Protein AF-A0A2N9XF93-F1 (afdb_monomer_lite)

Sequence (67 aa):
MIKPYREHQTASNSAASANHLPRQFDVGSKQQIIVADLSYIGVSHHCNYLCVLLNLPYRQITGYGVG

pLDDT: mean 80.46, std 15.15, range [44.84, 97.69]

Secondary structure (DSSP, 8-state):
-PPPPP---PPP--------S-------S----EEEEEEEEEETTEEEEEEEEEEGGGTEEEEEEE-

Foldseek 3Di:
DDDDDDDPDDPPPPPPDDPPDPDDPPPDDLDQDWDWDWDWDDDPNDTKIKIFIARVVVRDTPDIDID

Organism: NCBI:txid1196083

Radius of gyration: 19.63 Å; chains: 1; bounding box: 40×35×36 Å

Structure (mmCIF, N/CA/C/O backbone):
data_AF-A0A2N9XF93-F1
#
_entry.id   AF-A0A2N9XF93-F1
#
loop_
_atom_site.group_PDB
_atom_site.id
_atom_site.type_symbol
_atom_site.label_atom_id
_atom_site.label_alt_id
_atom_site.label_comp_id
_atom_site.label_asym_id
_atom_site.label_entity_id
_atom_site.label_seq_id
_atom_site.pdbx_PDB_ins_code
_atom_site.Cartn_x
_atom_site.Cartn_y
_atom_site.Cartn_z
_atom_site.occupancy
_atom_site.B_iso_or_equiv
_atom_site.auth_seq_id
_atom_site.auth_comp_id
_atom_site.auth_asym_id
_atom_site.auth_atom_id
_atom_site.pdbx_PDB_model_num
ATOM 1 N N . MET A 1 1 ? 24.801 16.717 -17.021 1.00 44.84 1 MET A N 1
ATOM 2 C CA . MET A 1 1 ? 24.947 17.747 -15.968 1.00 44.84 1 MET A CA 1
ATOM 3 C C . MET A 1 1 ? 23.837 17.531 -14.946 1.00 44.84 1 MET A C 1
ATOM 5 O O . MET A 1 1 ? 22.682 17.767 -15.269 1.00 44.84 1 MET A O 1
ATOM 9 N N . ILE A 1 2 ? 24.163 16.972 -13.778 1.00 49.19 2 ILE A N 1
ATOM 10 C CA . ILE A 1 2 ? 23.187 16.621 -12.732 1.00 49.19 2 ILE A CA 1
ATOM 11 C C . ILE A 1 2 ? 23.010 17.853 -11.844 1.00 49.19 2 ILE A C 1
ATOM 13 O O . ILE A 1 2 ? 23.995 18.396 -11.347 1.00 49.19 2 ILE A O 1
ATOM 17 N N . LYS A 1 3 ? 21.773 18.332 -11.691 1.00 62.12 3 LYS A N 1
ATOM 18 C CA . LYS A 1 3 ? 21.465 19.454 -10.798 1.00 62.12 3 LYS A CA 1
ATOM 19 C C . LYS A 1 3 ? 21.294 18.899 -9.378 1.00 62.12 3 LYS A C 1
ATOM 21 O O . LYS A 1 3 ? 20.439 18.032 -9.204 1.00 62.12 3 LYS A O 1
ATOM 26 N N . PRO A 1 4 ? 22.076 19.348 -8.383 1.00 64.50 4 PRO A N 1
ATOM 27 C CA . PRO A 1 4 ? 21.880 18.906 -7.009 1.00 64.50 4 PRO A CA 1
ATOM 28 C C . PRO A 1 4 ? 20.533 19.416 -6.488 1.00 64.50 4 PRO A C 1
ATOM 30 O O . PRO A 1 4 ? 20.157 20.566 -6.735 1.00 64.50 4 PRO A O 1
ATOM 33 N N . TYR A 1 5 ? 19.806 18.552 -5.779 1.00 73.75 5 TYR A N 1
ATOM 34 C CA . TYR A 1 5 ? 18.605 18.944 -5.049 1.00 73.75 5 TYR A CA 1
ATOM 35 C C . TYR A 1 5 ? 18.984 19.986 -3.989 1.00 73.75 5 TYR A C 1
ATOM 37 O O . TYR A 1 5 ? 19.928 19.784 -3.227 1.00 73.75 5 TYR A O 1
ATOM 45 N N . ARG A 1 6 ? 18.274 21.117 -3.966 1.00 70.75 6 ARG A N 1
ATOM 46 C CA . ARG A 1 6 ? 18.385 22.121 -2.904 1.00 70.75 6 ARG A CA 1
ATOM 47 C C . ARG A 1 6 ? 17.235 21.908 -1.939 1.00 70.75 6 ARG A C 1
ATOM 49 O O . ARG A 1 6 ? 16.076 22.060 -2.316 1.00 70.75 6 ARG A O 1
ATOM 56 N N . GLU A 1 7 ? 17.568 21.584 -0.699 1.00 67.81 7 GLU A N 1
ATOM 57 C CA . GLU A 1 7 ? 16.596 21.549 0.381 1.00 67.81 7 GLU A CA 1
ATOM 58 C C . GLU A 1 7 ? 16.074 22.966 0.628 1.00 67.81 7 GLU A C 1
ATOM 60 O O . GLU A 1 7 ? 16.769 23.831 1.161 1.00 67.81 7 GLU A O 1
ATOM 65 N N . HIS A 1 8 ? 14.837 23.218 0.215 1.00 70.75 8 HIS A N 1
ATOM 66 C CA . HIS A 1 8 ? 14.104 24.403 0.626 1.00 70.75 8 HIS A CA 1
ATOM 67 C C . HIS A 1 8 ? 13.440 24.089 1.965 1.00 70.75 8 HIS A C 1
ATOM 69 O O . HIS A 1 8 ? 12.292 23.654 2.011 1.00 70.75 8 HIS A O 1
ATOM 75 N N . GLN A 1 9 ? 14.186 24.259 3.058 1.00 64.62 9 GLN A N 1
ATOM 76 C CA . GLN A 1 9 ? 13.624 24.185 4.404 1.00 64.62 9 GLN A CA 1
ATOM 77 C C . GLN A 1 9 ? 12.749 25.423 4.626 1.00 64.62 9 GLN A C 1
ATOM 79 O O . GLN A 1 9 ? 13.224 26.483 5.027 1.00 64.62 9 GLN A O 1
ATOM 84 N N . THR A 1 10 ? 11.460 25.320 4.319 1.00 67.81 10 THR A N 1
ATOM 85 C CA . THR A 1 10 ? 10.474 26.232 4.894 1.00 67.81 10 THR A CA 1
ATOM 86 C C . THR A 1 10 ? 10.325 25.893 6.370 1.00 67.81 10 THR A C 1
ATOM 88 O O . THR A 1 10 ? 10.322 24.722 6.752 1.00 67.81 10 THR A O 1
ATOM 91 N N . ALA A 1 11 ? 10.234 26.916 7.220 1.00 71.12 11 ALA A N 1
ATOM 92 C CA . ALA A 1 11 ? 9.946 26.700 8.630 1.00 71.12 11 ALA A CA 1
ATOM 93 C C . ALA A 1 11 ? 8.666 25.858 8.750 1.00 71.12 11 ALA A C 1
ATOM 95 O O . ALA A 1 11 ? 7.636 26.205 8.166 1.00 71.12 11 ALA A O 1
ATOM 96 N N . SER A 1 12 ? 8.749 24.740 9.476 1.00 63.78 12 SER A N 1
ATOM 97 C CA . SER A 1 12 ? 7.578 23.927 9.804 1.00 63.78 12 SER A CA 1
ATOM 98 C C . SER A 1 12 ? 6.532 24.824 10.458 1.00 63.78 12 SER A C 1
ATOM 100 O O . SER A 1 12 ? 6.858 25.608 11.354 1.00 63.78 12 SER A O 1
ATOM 102 N N . ASN A 1 13 ? 5.273 24.712 10.036 1.00 65.69 13 ASN A N 1
ATOM 103 C CA . ASN A 1 13 ? 4.156 25.369 10.703 1.00 65.69 13 ASN A CA 1
ATOM 104 C C . ASN A 1 13 ? 3.849 24.641 12.023 1.00 65.69 13 ASN A C 1
ATOM 106 O O . ASN A 1 13 ? 2.783 24.075 12.221 1.00 65.69 13 ASN A O 1
ATOM 110 N N . SER A 1 14 ? 4.783 24.688 12.970 1.00 65.38 14 SER A N 1
ATOM 111 C CA . SER A 1 14 ? 4.657 24.101 14.309 1.00 65.38 14 SER A CA 1
ATOM 112 C C . SER A 1 14 ? 3.715 24.902 15.219 1.00 65.38 1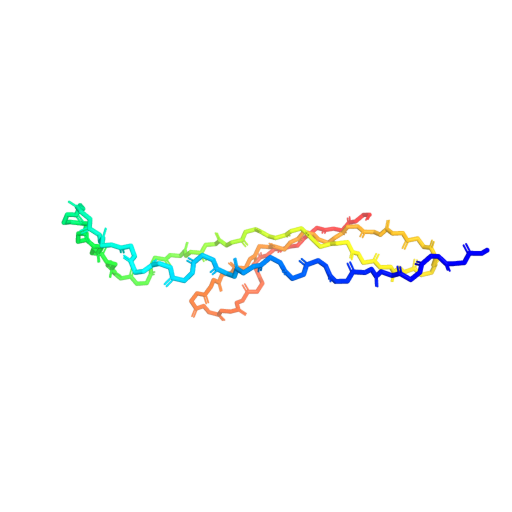4 SER A C 1
ATOM 114 O O . SER A 1 14 ? 3.843 24.874 16.442 1.00 65.38 14 SER A O 1
ATOM 116 N N . ALA A 1 15 ? 2.783 25.655 14.633 1.00 75.25 15 ALA A N 1
ATOM 117 C CA . ALA A 1 15 ? 1.767 26.376 15.370 1.00 75.25 15 ALA A CA 1
ATOM 118 C C . ALA A 1 15 ? 0.852 25.356 16.053 1.00 75.25 15 ALA A C 1
ATOM 120 O O . ALA A 1 15 ? 0.228 24.519 15.394 1.00 75.25 15 ALA A O 1
ATOM 121 N N . ALA A 1 16 ? 0.773 25.436 17.382 1.00 68.75 16 ALA A N 1
ATOM 122 C CA . ALA A 1 16 ? -0.164 24.649 18.165 1.00 68.75 16 ALA A CA 1
ATOM 123 C C . ALA A 1 16 ? -1.590 24.982 17.701 1.00 68.75 16 ALA A C 1
ATOM 125 O O . ALA A 1 16 ? -2.142 26.033 18.019 1.00 68.75 16 ALA A O 1
ATOM 126 N N . SER A 1 17 ? -2.164 24.097 16.893 1.00 68.88 17 SER A N 1
ATOM 127 C CA . SER A 1 17 ? -3.522 24.245 16.387 1.00 68.88 17 SER A CA 1
ATOM 128 C C . SER A 1 17 ? -4.464 23.616 17.403 1.00 68.88 17 SER A C 1
ATOM 130 O O . SER A 1 17 ? -4.465 22.398 17.585 1.00 68.88 17 SER A O 1
ATOM 132 N N . ALA A 1 18 ? -5.240 24.442 18.103 1.00 72.31 18 ALA A N 1
ATOM 133 C CA . ALA A 1 18 ? -6.239 23.946 19.037 1.00 72.31 18 ALA A CA 1
ATOM 134 C C . ALA A 1 18 ? -7.349 23.209 18.270 1.00 72.31 18 ALA A C 1
ATOM 136 O O . ALA A 1 18 ? -7.861 23.687 17.256 1.00 72.31 18 ALA A O 1
ATOM 137 N N . ASN A 1 19 ? -7.747 22.034 18.757 1.00 62.84 19 ASN A N 1
ATOM 138 C CA . ASN A 1 19 ? -8.901 21.328 18.215 1.00 62.84 19 ASN A CA 1
ATOM 139 C C . ASN A 1 19 ? -10.185 22.035 18.682 1.00 62.84 19 ASN A C 1
ATOM 141 O O . ASN A 1 19 ? -10.700 21.752 19.758 1.00 62.84 19 ASN A O 1
ATOM 145 N N . HIS A 1 20 ? -10.684 22.979 17.881 1.00 74.38 20 HIS A N 1
ATOM 146 C CA . HIS A 1 20 ? -11.898 23.755 18.178 1.00 74.38 20 HIS A CA 1
ATOM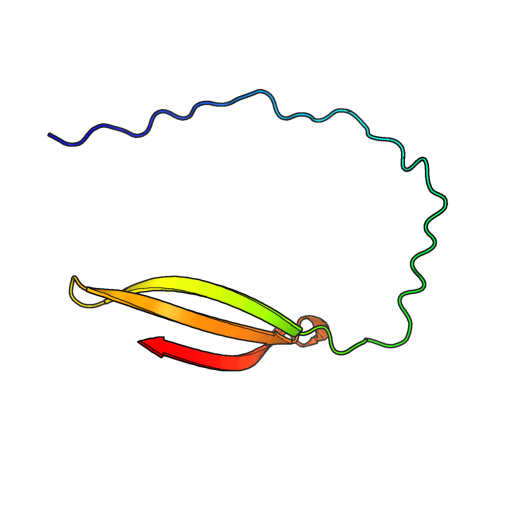 147 C C . HIS A 1 20 ? -13.196 22.942 18.094 1.00 74.38 20 HIS A C 1
ATOM 149 O O . HIS A 1 20 ? -14.263 23.435 18.450 1.00 74.38 20 HIS A O 1
ATOM 155 N N . LEU A 1 21 ? -13.115 21.705 17.606 1.00 72.31 21 LEU A N 1
ATOM 156 C CA . LEU A 1 21 ? -14.241 20.793 17.533 1.00 72.31 21 LEU A CA 1
ATOM 157 C C . LEU A 1 21 ? -14.071 19.740 18.633 1.00 72.31 21 LEU A C 1
ATOM 159 O O . LEU A 1 21 ? -13.023 19.090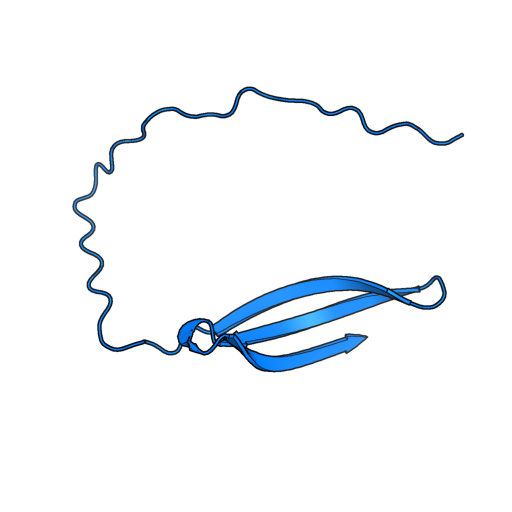 18.676 1.00 72.31 21 LEU A O 1
ATOM 163 N N . PRO A 1 22 ? -15.079 19.503 19.488 1.00 64.31 22 PRO A N 1
ATOM 164 C CA . PRO A 1 22 ? -15.058 18.420 20.465 1.00 64.31 22 PRO A CA 1
ATOM 165 C C . PRO A 1 22 ? -15.271 17.074 19.752 1.00 64.31 22 PRO A C 1
ATOM 167 O O . PRO A 1 22 ? -16.251 16.371 19.982 1.00 64.31 22 PRO A O 1
ATOM 170 N N . ARG A 1 23 ? -14.370 16.719 18.826 1.00 63.44 23 ARG A N 1
ATOM 171 C CA . ARG A 1 23 ? -14.376 15.420 18.154 1.00 63.44 23 ARG A CA 1
ATOM 172 C C . ARG A 1 23 ? -13.930 14.372 19.162 1.00 63.44 23 ARG A C 1
ATOM 174 O O . ARG A 1 23 ? -12.738 14.212 19.410 1.00 63.44 23 ARG A O 1
ATOM 181 N N . GLN A 1 24 ? -14.894 13.680 19.747 1.00 63.91 24 GLN A N 1
ATOM 182 C CA . GLN A 1 24 ? -14.650 12.422 20.434 1.00 63.91 24 GLN A CA 1
ATOM 183 C C . GLN A 1 24 ? -14.579 11.333 19.364 1.00 63.91 24 GLN A C 1
ATOM 185 O O . GLN A 1 24 ? -15.569 11.046 18.696 1.00 63.91 24 GLN A O 1
ATOM 190 N N . PHE A 1 25 ? -13.390 10.776 19.151 1.00 63.88 25 PHE A N 1
ATOM 191 C CA . PHE A 1 25 ? -13.229 9.595 18.313 1.00 63.88 25 PHE A CA 1
ATOM 192 C C . PHE A 1 25 ? -13.437 8.371 19.201 1.00 63.88 25 PHE A C 1
ATOM 194 O O . PHE A 1 25 ? -12.517 7.955 19.903 1.00 63.88 25 PHE A O 1
ATOM 201 N N . ASP A 1 26 ? -14.652 7.826 19.200 1.00 60.78 26 ASP A N 1
ATOM 202 C CA . ASP A 1 26 ? -14.902 6.506 19.773 1.00 60.78 26 ASP A CA 1
ATOM 203 C C . ASP A 1 26 ? -14.366 5.456 18.797 1.00 60.78 26 ASP A C 1
ATOM 205 O O . ASP A 1 26 ? -15.023 5.043 17.838 1.00 60.78 26 ASP A O 1
ATOM 209 N N . VAL A 1 27 ? -13.092 5.109 18.972 1.00 55.41 27 VAL A N 1
ATOM 210 C CA . VAL A 1 27 ? -12.471 4.021 18.225 1.00 55.41 27 VAL A CA 1
ATOM 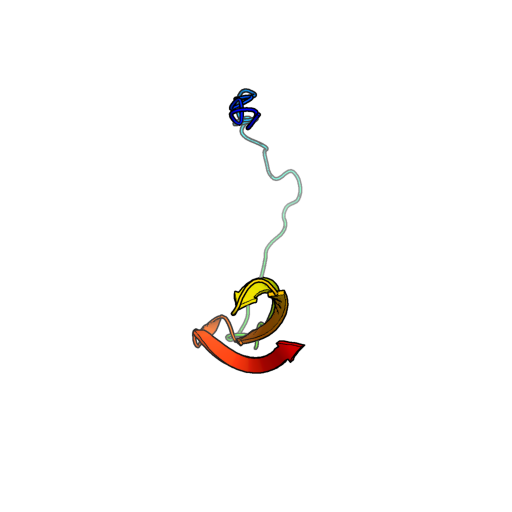211 C C . VAL A 1 27 ? -12.924 2.734 18.908 1.00 55.41 27 VAL A C 1
ATOM 213 O O . VAL A 1 27 ? -12.293 2.284 19.861 1.00 55.41 27 VAL A O 1
ATOM 216 N N . GLY A 1 28 ? -14.059 2.185 18.463 1.00 65.31 28 GLY A N 1
ATOM 217 C CA . GLY A 1 28 ? -14.600 0.920 18.967 1.00 65.31 28 GLY A CA 1
ATOM 218 C C . GLY A 1 28 ? -13.645 -0.278 18.786 1.00 65.31 28 GLY A C 1
ATOM 219 O O . GLY A 1 28 ? -12.449 -0.130 18.530 1.00 65.31 28 GLY A O 1
ATOM 220 N N . SER A 1 29 ? -14.164 -1.511 18.887 1.00 65.25 29 SER A N 1
ATOM 221 C CA . SER A 1 29 ? -13.396 -2.752 18.635 1.00 65.25 29 SER A CA 1
ATOM 222 C C . SER A 1 29 ? -12.542 -2.632 17.372 1.00 65.25 29 SER A C 1
ATOM 224 O O . SER A 1 29 ? -13.099 -2.150 16.391 1.00 65.25 29 SER A O 1
ATOM 226 N N . LYS A 1 30 ? -11.265 -3.079 17.381 1.00 62.72 30 LYS A N 1
ATOM 227 C CA . LYS A 1 30 ? -10.313 -3.020 16.243 1.00 62.72 30 LYS A CA 1
ATOM 228 C C . LYS A 1 30 ? -11.046 -3.126 14.901 1.00 62.72 30 LYS A C 1
ATOM 230 O O . LYS A 1 30 ? -11.287 -4.226 14.408 1.00 62.72 30 LYS A O 1
ATOM 235 N N . GLN A 1 31 ? -11.427 -1.986 14.331 1.00 65.88 31 GLN A N 1
ATOM 236 C CA . GLN A 1 31 ? -12.068 -1.975 13.030 1.00 65.88 31 GLN A CA 1
ATOM 237 C C . GLN A 1 31 ? -10.998 -2.404 12.033 1.00 65.88 31 GLN A C 1
ATOM 239 O O . GLN A 1 31 ? -9.812 -2.105 12.206 1.00 65.88 31 GLN A O 1
ATOM 244 N N . GLN A 1 32 ? -11.393 -3.177 11.029 1.00 71.19 32 GLN A N 1
ATOM 245 C CA . GLN A 1 32 ? -10.478 -3.652 10.003 1.00 71.19 32 GLN A CA 1
ATOM 246 C C . GLN A 1 32 ? -10.085 -2.460 9.122 1.00 71.19 32 GLN A C 1
ATOM 248 O O . GLN A 1 32 ? -10.717 -2.178 8.109 1.00 71.19 32 GLN A O 1
ATOM 253 N N . ILE A 1 33 ? -9.077 -1.704 9.560 1.00 83.69 33 ILE A N 1
ATOM 254 C CA . ILE A 1 33 ? -8.552 -0.564 8.813 1.00 83.69 33 ILE A CA 1
ATOM 255 C C . ILE A 1 33 ? -7.634 -1.120 7.729 1.00 83.69 33 ILE A C 1
ATOM 257 O O . ILE A 1 33 ? -6.550 -1.635 8.022 1.00 83.69 33 ILE A O 1
ATOM 261 N N . ILE A 1 34 ? -8.090 -1.009 6.485 1.00 90.06 34 ILE A N 1
ATOM 262 C CA . ILE A 1 34 ? -7.303 -1.312 5.294 1.00 90.06 34 ILE A CA 1
ATOM 263 C C . ILE A 1 34 ? -6.789 0.001 4.710 1.00 90.06 34 ILE A C 1
ATOM 265 O O . ILE A 1 34 ? -7.564 0.927 4.478 1.00 90.06 34 ILE A O 1
ATOM 269 N N . VAL A 1 35 ? -5.485 0.069 4.466 1.00 94.50 35 VAL A N 1
ATOM 270 C CA . VAL A 1 35 ? -4.835 1.187 3.776 1.00 94.50 35 VAL A CA 1
ATOM 271 C C . VAL A 1 35 ? -4.324 0.706 2.432 1.00 94.50 35 VAL A C 1
ATOM 273 O O . VAL A 1 35 ? -3.674 -0.334 2.362 1.00 94.50 35 VAL A O 1
ATOM 276 N N . ALA A 1 36 ? -4.611 1.470 1.382 1.00 95.44 36 ALA A N 1
ATOM 277 C CA . ALA A 1 36 ? -4.001 1.292 0.074 1.00 95.44 36 ALA A CA 1
ATOM 278 C C . ALA A 1 36 ? -2.827 2.266 -0.080 1.00 95.44 36 ALA A C 1
ATOM 280 O O . ALA A 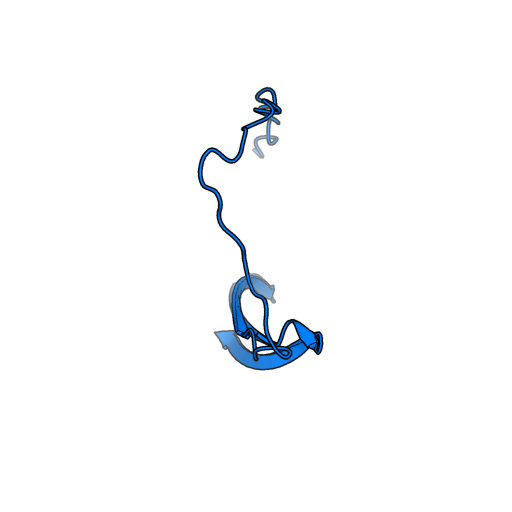1 36 ? -2.983 3.452 0.207 1.00 95.44 36 ALA A O 1
ATOM 281 N N . ASP A 1 37 ? -1.686 1.771 -0.549 1.00 95.88 37 ASP A N 1
ATOM 282 C CA . ASP A 1 37 ? -0.532 2.589 -0.929 1.00 95.88 37 ASP A CA 1
ATOM 283 C C . ASP A 1 37 ? -0.037 2.199 -2.327 1.00 95.88 37 ASP A C 1
ATOM 285 O O . ASP A 1 37 ? -0.098 1.024 -2.701 1.00 95.88 37 ASP A O 1
ATOM 289 N N . LEU A 1 38 ? 0.436 3.185 -3.094 1.00 97.12 38 LEU A N 1
ATOM 290 C CA . LEU A 1 38 ? 1.032 2.999 -4.414 1.00 97.12 38 LEU A CA 1
ATOM 291 C C . LEU A 1 38 ? 2.478 3.490 -4.384 1.00 97.12 38 LEU A C 1
ATOM 293 O O . LEU A 1 38 ? 2.742 4.686 -4.278 1.00 97.12 38 LEU A O 1
ATOM 297 N N . SER A 1 39 ? 3.402 2.557 -4.561 1.00 96.50 39 SER A N 1
ATOM 298 C CA . SER A 1 39 ? 4.836 2.810 -4.579 1.00 96.50 39 SER A CA 1
ATOM 299 C C . SER A 1 39 ? 5.409 2.525 -5.967 1.00 96.50 39 SER A C 1
ATOM 301 O O . SER A 1 39 ? 5.092 1.508 -6.580 1.00 96.50 39 SER A O 1
ATOM 303 N N . TYR A 1 40 ? 6.280 3.401 -6.465 1.00 96.75 40 TYR A N 1
ATOM 304 C CA . TYR A 1 40 ? 7.051 3.150 -7.686 1.00 96.75 40 TYR A CA 1
ATOM 305 C C . TYR A 1 40 ? 8.380 2.485 -7.332 1.00 96.75 40 TYR A C 1
ATOM 307 O O . TYR A 1 40 ? 9.119 2.985 -6.482 1.00 96.75 40 TYR A O 1
ATOM 315 N N . ILE A 1 41 ? 8.692 1.369 -7.988 1.00 95.88 41 ILE A N 1
ATOM 316 C CA . ILE A 1 41 ? 9.908 0.587 -7.759 1.00 95.88 41 ILE A CA 1
ATOM 317 C C . ILE A 1 41 ? 10.703 0.428 -9.058 1.00 95.88 41 ILE A C 1
ATOM 319 O O . ILE A 1 41 ? 10.163 0.125 -10.121 1.00 95.88 41 ILE A O 1
ATOM 323 N N . GLY A 1 42 ? 12.015 0.636 -8.978 1.00 96.56 42 GLY A N 1
ATOM 324 C CA . GLY A 1 42 ? 12.920 0.440 -10.108 1.00 96.56 42 GLY A CA 1
ATOM 325 C C . GLY A 1 42 ? 13.379 -1.014 -10.208 1.00 96.56 42 GLY A C 1
ATOM 326 O O . GLY A 1 42 ? 13.984 -1.522 -9.268 1.00 96.56 42 GLY A O 1
ATOM 327 N N . VAL A 1 43 ? 13.147 -1.668 -11.348 1.00 94.38 43 VAL A N 1
ATOM 328 C CA . VAL A 1 43 ? 13.649 -3.020 -11.649 1.00 94.38 43 VAL A CA 1
ATOM 329 C C . VAL A 1 43 ? 14.215 -3.031 -13.066 1.00 94.38 43 VAL A C 1
ATOM 331 O O . VAL A 1 43 ? 13.522 -2.662 -14.008 1.00 94.38 43 VAL A O 1
ATOM 334 N N . SER A 1 44 ? 15.476 -3.442 -13.228 1.00 90.38 44 SER A N 1
ATOM 335 C CA . SER A 1 44 ? 16.133 -3.587 -14.542 1.00 90.38 44 SER A CA 1
ATOM 336 C C . SER A 1 44 ? 15.987 -2.364 -15.459 1.00 90.38 44 SER A C 1
ATOM 338 O O . SER A 1 44 ? 15.652 -2.498 -16.628 1.00 90.38 44 SER A O 1
ATOM 340 N N . HIS A 1 45 ? 16.226 -1.162 -14.925 1.00 92.62 45 HIS A N 1
ATOM 341 C CA . HIS A 1 45 ? 16.069 0.125 -15.628 1.00 92.62 45 HIS A CA 1
ATOM 342 C C . HIS A 1 45 ? 14.629 0.517 -16.005 1.00 92.62 45 HIS A C 1
ATOM 344 O O . HIS A 1 45 ? 14.429 1.556 -16.632 1.00 92.62 45 HIS A O 1
ATOM 350 N N . HIS A 1 46 ? 13.629 -0.248 -15.572 1.00 92.44 46 HIS A N 1
ATOM 351 C CA . HIS A 1 46 ? 12.215 0.076 -15.724 1.00 92.44 46 HIS A CA 1
ATOM 352 C C . HIS A 1 46 ? 11.611 0.521 -14.391 1.00 92.44 46 HIS A C 1
ATOM 354 O O . HIS A 1 46 ? 11.984 0.024 -13.326 1.00 92.44 46 HIS A O 1
ATOM 360 N N . CYS A 1 47 ? 10.681 1.472 -14.452 1.00 95.12 47 CYS A N 1
ATOM 361 C CA . CYS A 1 47 ? 9.888 1.888 -13.303 1.00 95.12 47 CYS A CA 1
ATOM 362 C C . CYS A 1 47 ? 8.579 1.102 -13.333 1.00 95.12 47 CYS A C 1
ATOM 364 O O . CYS A 1 47 ? 7.828 1.216 -14.297 1.00 95.12 47 CYS A O 1
ATOM 366 N N . ASN A 1 48 ? 8.342 0.310 -12.298 1.00 95.69 48 ASN A N 1
ATOM 367 C CA . ASN A 1 48 ? 7.141 -0.497 -12.131 1.00 95.69 48 ASN A CA 1
ATOM 368 C C . ASN A 1 48 ? 6.341 0.083 -10.969 1.00 95.69 48 ASN A C 1
ATOM 370 O O . ASN A 1 48 ? 6.907 0.738 -10.086 1.00 95.69 48 ASN A O 1
ATOM 374 N N . TYR A 1 49 ? 5.043 -0.168 -10.938 1.00 96.12 49 TYR A N 1
ATOM 375 C CA . TYR A 1 49 ? 4.224 0.175 -9.786 1.00 96.12 49 TYR A CA 1
ATOM 376 C C . TYR A 1 49 ? 3.991 -1.047 -8.901 1.00 96.12 49 TYR A C 1
ATOM 378 O O . TYR A 1 49 ? 3.879 -2.182 -9.361 1.00 96.12 49 TYR A O 1
ATOM 386 N N . LEU A 1 50 ? 3.891 -0.792 -7.603 1.00 97.06 50 LEU A N 1
ATOM 387 C CA . LEU A 1 50 ? 3.472 -1.738 -6.587 1.00 97.06 50 LEU A CA 1
ATOM 388 C C . LEU A 1 50 ? 2.332 -1.094 -5.800 1.00 97.06 50 LEU A C 1
ATOM 390 O O . LEU A 1 50 ? 2.535 -0.113 -5.089 1.00 97.06 50 LEU A O 1
ATOM 394 N N . CYS A 1 51 ? 1.134 -1.651 -5.931 1.00 97.69 51 CYS A N 1
ATOM 395 C CA . CYS A 1 51 ? -0.019 -1.290 -5.115 1.00 97.69 51 CYS A CA 1
ATOM 396 C C . CYS A 1 51 ? -0.170 -2.317 -3.990 1.00 97.69 51 CYS A C 1
ATOM 398 O O . CYS A 1 51 ? -0.139 -3.516 -4.269 1.00 97.69 51 CYS A O 1
ATOM 400 N N . VAL A 1 52 ? -0.340 -1.879 -2.741 1.00 97.62 52 VAL A N 1
ATOM 401 C CA . VAL A 1 52 ? -0.454 -2.760 -1.564 1.00 97.62 52 VAL A CA 1
ATOM 402 C C . VAL A 1 52 ? -1.687 -2.399 -0.742 1.00 97.62 52 VAL A C 1
ATOM 404 O O . VAL A 1 52 ? -1.903 -1.231 -0.436 1.00 97.62 52 VAL A O 1
ATOM 407 N N . LEU A 1 53 ? -2.461 -3.408 -0.331 1.00 96.56 53 LEU A N 1
ATOM 408 C CA . LEU A 1 53 ? -3.534 -3.289 0.659 1.00 96.56 53 LEU A CA 1
ATOM 409 C C . LEU A 1 53 ? -3.053 -3.813 2.017 1.00 96.56 53 LEU A C 1
ATOM 411 O O . LEU A 1 53 ? -2.932 -5.025 2.221 1.00 96.56 53 LEU A O 1
ATOM 415 N N . LEU A 1 54 ? -2.800 -2.912 2.962 1.00 95.44 54 LEU A N 1
ATOM 416 C CA . LEU A 1 54 ? -2.279 -3.218 4.291 1.00 95.44 54 LEU A CA 1
ATOM 417 C C . LEU A 1 54 ? -3.392 -3.201 5.342 1.00 95.44 54 LEU A C 1
ATOM 419 O O . LEU A 1 54 ? -4.044 -2.182 5.557 1.00 95.44 54 LEU A O 1
ATOM 423 N N . ASN A 1 55 ? -3.556 -4.310 6.056 1.00 92.38 55 ASN A N 1
ATOM 424 C CA . ASN A 1 55 ? -4.338 -4.361 7.281 1.00 92.38 55 ASN A CA 1
ATOM 425 C C . ASN A 1 55 ? -3.500 -3.802 8.441 1.00 92.38 55 ASN A C 1
ATOM 427 O O . ASN A 1 55 ? -2.572 -4.458 8.924 1.00 92.38 55 ASN A O 1
ATOM 431 N N . LEU A 1 56 ? -3.816 -2.582 8.882 1.00 87.50 56 LEU A N 1
ATOM 432 C CA . LEU A 1 56 ? -3.010 -1.835 9.852 1.00 87.50 56 LEU A CA 1
ATOM 433 C C . LEU A 1 56 ? -2.921 -2.507 11.236 1.00 87.50 56 LEU A C 1
ATOM 435 O O . LEU A 1 56 ? -1.801 -2.669 11.730 1.00 87.50 56 LEU A O 1
ATOM 439 N N . PRO A 1 57 ? -4.032 -2.944 11.870 1.00 84.94 57 PRO A N 1
ATOM 440 C CA . PRO A 1 57 ? -3.976 -3.594 13.181 1.00 84.94 57 PRO A CA 1
ATOM 441 C C . PRO A 1 57 ? -3.105 -4.851 13.265 1.00 84.94 57 PRO A C 1
ATOM 443 O O . PRO A 1 57 ? -2.611 -5.163 14.351 1.00 84.94 57 PRO A O 1
ATOM 446 N N . TYR A 1 58 ? -2.948 -5.576 12.155 1.00 88.19 58 TYR A N 1
ATOM 447 C CA . TYR A 1 58 ? -2.176 -6.822 12.085 1.00 88.19 58 TYR A CA 1
ATOM 448 C C . TYR A 1 58 ? -0.864 -6.668 11.308 1.00 88.19 58 TYR A C 1
ATOM 450 O O . TYR A 1 58 ? -0.103 -7.627 11.215 1.00 88.19 58 TYR A O 1
ATOM 458 N N . ARG A 1 59 ? -0.592 -5.474 10.755 1.00 89.88 59 ARG A N 1
ATOM 459 C CA . ARG A 1 59 ? 0.535 -5.196 9.847 1.00 89.88 59 ARG A CA 1
ATOM 460 C C . ARG A 1 59 ? 0.663 -6.249 8.738 1.00 89.88 59 ARG A C 1
ATOM 462 O O . ARG A 1 59 ? 1.763 -6.664 8.386 1.00 89.88 59 ARG A O 1
ATOM 469 N N . GLN A 1 60 ? -0.475 -6.699 8.215 1.00 95.00 60 GLN A N 1
ATOM 470 C CA . GLN A 1 60 ? -0.557 -7.801 7.260 1.00 95.00 60 GLN A CA 1
ATOM 471 C C . GLN A 1 60 ? -0.878 -7.264 5.867 1.00 95.00 60 GLN A C 1
ATOM 473 O O . GLN A 1 60 ? -1.837 -6.511 5.703 1.00 95.00 60 GLN A O 1
ATOM 478 N N . ILE A 1 61 ? -0.114 -7.679 4.857 1.00 96.00 61 ILE A N 1
ATOM 479 C CA . ILE A 1 61 ? -0.477 -7.435 3.458 1.00 96.00 61 ILE A CA 1
ATOM 480 C C . ILE A 1 61 ? -1.633 -8.367 3.102 1.00 96.00 61 ILE A C 1
ATOM 482 O O . ILE A 1 61 ?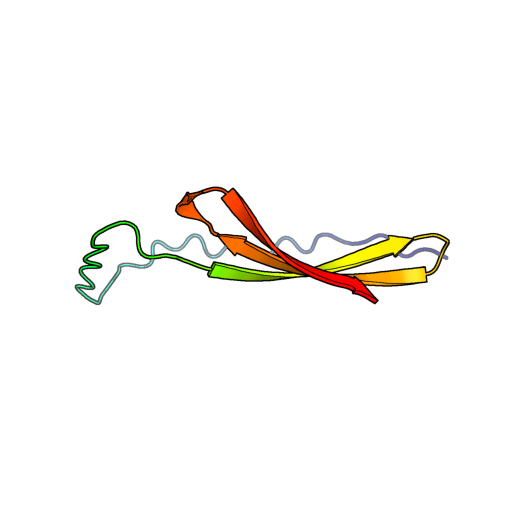 -1.506 -9.587 3.164 1.00 96.00 61 ILE A O 1
ATOM 486 N N . THR A 1 62 ? -2.762 -7.774 2.739 1.00 95.94 62 THR A N 1
ATOM 487 C CA . THR A 1 62 ? -4.012 -8.475 2.410 1.00 95.94 62 THR A CA 1
ATOM 488 C C . THR A 1 62 ? -4.227 -8.589 0.901 1.00 95.94 62 THR A C 1
ATOM 490 O O . THR A 1 62 ? -5.056 -9.375 0.456 1.00 95.94 62 THR A O 1
ATOM 493 N N . GLY A 1 63 ? -3.480 -7.819 0.109 1.00 96.88 63 GLY A N 1
ATOM 494 C CA . GLY A 1 63 ? -3.505 -7.857 -1.348 1.00 96.88 63 GLY A CA 1
ATOM 495 C C . GLY A 1 63 ? -2.409 -6.980 -1.942 1.00 96.88 63 GLY A C 1
ATOM 496 O O . GLY A 1 63 ? -1.936 -6.048 -1.287 1.00 96.88 63 GLY A O 1
ATOM 497 N N . TYR A 1 64 ? -2.002 -7.287 -3.172 1.00 97.69 64 TYR A N 1
ATOM 498 C CA . TYR A 1 64 ? -1.048 -6.480 -3.924 1.00 97.69 64 TYR A CA 1
ATOM 499 C C . TYR A 1 64 ? -1.295 -6.581 -5.434 1.00 97.69 64 TYR A C 1
ATOM 501 O O . TYR A 1 64 ? -1.869 -7.558 -5.913 1.00 97.69 64 TYR A O 1
ATOM 509 N N . GLY A 1 65 ? -0.846 -5.571 -6.176 1.00 97.38 65 GLY A N 1
ATOM 510 C CA . GLY A 1 65 ? -0.837 -5.544 -7.637 1.00 97.38 65 GLY A CA 1
ATOM 511 C C . GLY A 1 65 ? 0.464 -4.937 -8.151 1.00 97.38 65 GLY A C 1
ATOM 512 O O . GLY A 1 65 ? 1.009 -4.033 -7.519 1.00 97.38 65 GLY A O 1
ATOM 513 N N . VAL A 1 66 ? 0.960 -5.444 -9.279 1.00 96.81 66 VAL A N 1
ATOM 514 C CA . VAL A 1 66 ? 2.208 -4.994 -9.913 1.00 96.81 66 VAL A CA 1
ATOM 515 C C . VAL A 1 66 ? 2.026 -4.816 -11.414 1.00 96.81 66 VAL A C 1
ATOM 517 O O . VAL A 1 66 ? 1.158 -5.469 -12.001 1.00 96.81 66 VAL A O 1
ATOM 520 N N . GLY A 1 67 ? 2.856 -3.968 -12.019 1.00 89.94 67 GLY A N 1
ATOM 521 C CA . GLY A 1 67 ? 2.945 -3.790 -13.467 1.00 89.94 67 GLY A CA 1
ATOM 522 C C . GLY A 1 67 ? 3.920 -2.704 -13.881 1.00 89.94 67 GLY A C 1
ATOM 523 O O . GLY A 1 67 ? 4.473 -2.024 -12.985 1.00 89.94 67 GLY A O 1
#